Protein AF-A0A2E5UE48-F1 (afdb_monomer)

pLDDT: mean 81.74, std 15.88, range [37.12, 94.19]

Foldseek 3Di:
DPPQQCPQLLVVLLVVLVVLVVDPCSLVVLCVQLVHDSVLSVCSNVCVCVDDDSVSSVSSCVSVVDDPVVSSVVSVVVVPD

Radius of gyration: 12.84 Å; Cα contacts (8 Å, |Δi|>4): 60; chains: 1; bounding box: 32×24×38 Å

Solvent-accessible surface area (backbone atoms only — not comparable to full-atom values): 4789 Å² total; per-residue (Å²): 130,96,67,69,84,57,47,61,57,51,51,53,42,41,53,51,45,54,63,36,56,77,41,88,67,36,56,56,52,50,13,62,70,36,73,44,56,51,70,55,52,50,36,49,62,74,55,71,48,83,79,68,58,65,69,60,47,51,36,44,31,48,62,73,67,45,60,63,69,59,57,53,50,58,56,62,66,60,79,79,118

Nearest PDB structures (foldseek):
  3qq6-assembly1_A  TM=7.549E-01  e=1.395E-01  Bacillus subtilis
  2a6c-assembly1_A  TM=6.990E-01  e=1.645E-01  Nitrosomonas europaea
  2o38-assembly1_A  TM=6.857E-01  e=2.695E-01  Rhodopseudomonas palustris CGA009
  2ofy-assembly1_B  TM=6.477E-01  e=1.062E+00  Rhodococcus jostii RHA1
  8dtq-assembly1_B  TM=6.008E-01  e=2.166E+00  Staphylococcus aureus

Secondary structure (DSSP, 8-state):
---STTHHHHHHHHHHHHHHHTSTTHHHHHHHHTT--HHHHHHHHTT--SS--HHHHHHHHHHTT--HHHHHHHHHTTS--

Mean predicted aligned error: 6.72 Å

Sequence (81 aa):
MDKSNNSVLIDTAKRFLAEQAKKKGQLKLVAKGAKLTQAWVYKFHEGVIQNPSCKNVEQLLRYAGYDVKVMKRENNNRDDN

Structure (mmCIF, N/CA/C/O backbone):
data_AF-A0A2E5UE48-F1
#
_entry.id   AF-A0A2E5UE48-F1
#
loop_
_atom_site.group_PDB
_atom_site.id
_atom_site.type_symbol
_atom_site.label_atom_id
_atom_site.label_alt_id
_atom_site.label_comp_id
_atom_site.label_asym_id
_atom_site.label_entity_id
_atom_site.label_seq_id
_atom_site.pdbx_PDB_ins_code
_atom_site.Cartn_x
_atom_site.Cartn_y
_atom_site.Cartn_z
_atom_site.occupancy
_atom_site.B_iso_or_equiv
_atom_site.auth_seq_id
_atom_site.auth_comp_id
_atom_site.auth_asym_id
_atom_site.auth_atom_id
_atom_site.pdbx_PDB_model_num
ATOM 1 N N . MET A 1 1 ? 19.477 7.179 -16.118 1.00 37.12 1 MET A N 1
ATOM 2 C CA . MET A 1 1 ? 18.711 7.056 -14.856 1.00 37.12 1 MET A CA 1
ATOM 3 C C . MET A 1 1 ? 17.515 6.170 -15.145 1.00 37.12 1 MET A C 1
ATOM 5 O O . MET A 1 1 ? 16.595 6.624 -15.810 1.00 37.12 1 MET A O 1
ATOM 9 N N . ASP A 1 2 ? 17.589 4.915 -14.712 1.00 38.28 2 ASP A N 1
ATOM 10 C CA . ASP A 1 2 ? 16.600 3.855 -14.943 1.00 38.28 2 ASP A CA 1
ATOM 11 C C . ASP A 1 2 ? 15.276 4.202 -14.229 1.00 38.28 2 ASP A C 1
ATOM 13 O O . ASP A 1 2 ? 15.095 3.936 -13.041 1.00 38.28 2 ASP A O 1
ATOM 17 N N . LYS A 1 3 ? 14.395 4.948 -14.908 1.00 44.94 3 LYS A N 1
ATOM 18 C CA . LYS A 1 3 ? 13.116 5.433 -14.352 1.00 44.94 3 LYS A CA 1
ATOM 19 C C . LYS A 1 3 ? 11.916 4.559 -14.744 1.00 44.94 3 LYS A C 1
ATOM 21 O O . LYS A 1 3 ? 10.86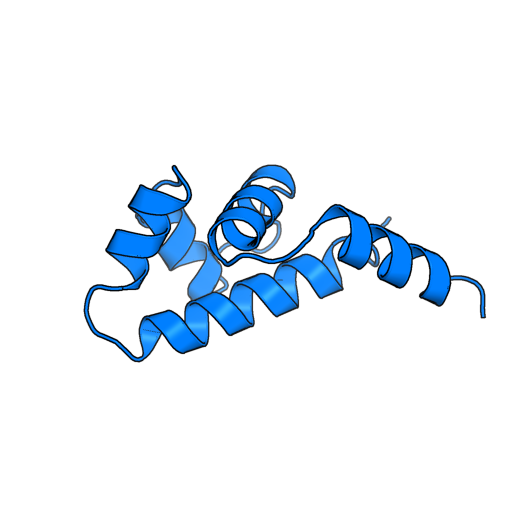3 4.696 -14.127 1.00 44.94 3 LYS A O 1
ATOM 26 N N . SER A 1 4 ? 12.060 3.651 -15.710 1.00 50.78 4 SER A N 1
ATOM 27 C CA . SER A 1 4 ? 10.914 2.979 -16.346 1.00 50.78 4 SER A CA 1
ATOM 28 C C . SER A 1 4 ? 10.453 1.715 -15.610 1.00 50.78 4 SER A C 1
ATOM 30 O O . SER A 1 4 ? 9.253 1.468 -15.474 1.00 50.78 4 SER A O 1
ATOM 32 N N . ASN A 1 5 ? 11.376 0.953 -15.014 1.00 50.94 5 ASN A N 1
ATOM 33 C CA . ASN A 1 5 ? 11.047 -0.374 -14.482 1.00 50.94 5 ASN A CA 1
ATOM 34 C C . ASN A 1 5 ? 10.200 -0.376 -13.201 1.00 50.94 5 ASN A C 1
ATOM 36 O O . ASN A 1 5 ? 9.489 -1.343 -12.923 1.00 50.94 5 ASN A O 1
ATOM 40 N N . ASN A 1 6 ? 10.238 0.711 -12.431 1.00 59.41 6 ASN A N 1
ATOM 41 C CA . ASN A 1 6 ? 9.504 0.816 -11.171 1.00 59.41 6 ASN A CA 1
ATOM 42 C C . ASN A 1 6 ? 8.099 1.422 -11.346 1.00 59.41 6 ASN A C 1
ATOM 44 O O . ASN A 1 6 ? 7.285 1.325 -10.430 1.00 59.41 6 ASN A O 1
ATOM 48 N N . SER A 1 7 ? 7.797 2.032 -12.500 1.00 70.69 7 SER A N 1
ATOM 49 C CA . SER A 1 7 ? 6.595 2.860 -12.666 1.00 70.69 7 SER A CA 1
ATOM 50 C C . SER A 1 7 ? 5.303 2.039 -12.604 1.00 70.69 7 SER A C 1
ATOM 52 O O . SER A 1 7 ? 4.407 2.367 -11.832 1.00 70.69 7 SER A O 1
ATOM 54 N N . VAL A 1 8 ? 5.237 0.903 -13.310 1.00 82.00 8 VAL A N 1
ATOM 55 C CA . VAL A 1 8 ? 4.040 0.036 -13.334 1.00 82.00 8 VAL A CA 1
ATOM 56 C C . VAL A 1 8 ? 3.770 -0.616 -11.978 1.00 82.00 8 VAL A C 1
ATOM 58 O O . VAL A 1 8 ? 2.624 -0.670 -11.531 1.00 82.00 8 VAL A O 1
ATOM 61 N N . LEU A 1 9 ? 4.817 -1.079 -11.289 1.00 85.38 9 LEU A N 1
ATOM 62 C CA . LEU A 1 9 ? 4.683 -1.664 -9.952 1.00 85.38 9 LEU A CA 1
ATOM 63 C C . LEU A 1 9 ? 4.190 -0.615 -8.948 1.00 85.38 9 LEU A C 1
ATOM 65 O O . LEU A 1 9 ? 3.283 -0.885 -8.162 1.00 85.38 9 LEU A O 1
ATOM 69 N N . ILE A 1 10 ? 4.765 0.590 -8.990 1.00 87.44 10 ILE A N 1
ATOM 70 C CA . ILE A 1 10 ? 4.358 1.700 -8.124 1.00 87.44 10 ILE A CA 1
ATOM 71 C C . ILE A 1 10 ? 2.911 2.104 -8.411 1.00 87.44 10 ILE A C 1
ATOM 73 O O . ILE A 1 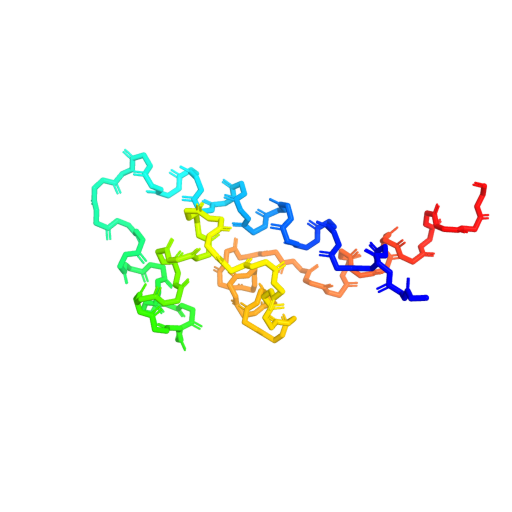10 ? 2.143 2.267 -7.463 1.00 87.44 10 ILE A O 1
ATOM 77 N N . ASP A 1 11 ? 2.526 2.240 -9.679 1.00 86.81 11 ASP A N 1
ATOM 78 C CA . ASP A 1 11 ? 1.173 2.640 -10.071 1.00 86.81 11 ASP A CA 1
ATOM 79 C C . ASP A 1 11 ? 0.129 1.602 -9.636 1.00 86.81 11 ASP A C 1
ATOM 81 O O . ASP A 1 11 ? -0.836 1.926 -8.939 1.00 86.81 11 ASP A O 1
ATOM 85 N N . THR A 1 12 ? 0.399 0.321 -9.906 1.00 89.75 12 THR A N 1
ATOM 86 C CA . THR A 1 12 ? -0.457 -0.800 -9.487 1.00 89.75 12 THR A CA 1
ATOM 87 C C . THR A 1 12 ? -0.615 -0.836 -7.967 1.00 89.75 12 THR A C 1
ATOM 89 O O . THR A 1 12 ? -1.723 -0.977 -7.445 1.00 89.75 12 THR A O 1
ATOM 92 N N . ALA A 1 13 ? 0.485 -0.651 -7.233 1.00 91.19 13 ALA A N 1
ATOM 93 C CA . ALA A 1 13 ? 0.472 -0.633 -5.777 1.00 91.19 13 ALA A CA 1
ATOM 94 C C . ALA A 1 13 ? -0.316 0.564 -5.219 1.00 91.19 13 ALA A C 1
ATOM 96 O O . ALA A 1 13 ? -1.084 0.404 -4.268 1.00 91.19 13 ALA A O 1
ATOM 97 N N . LYS A 1 14 ? -0.174 1.752 -5.820 1.00 90.75 14 LYS A N 1
ATOM 98 C CA . LYS A 1 14 ? -0.953 2.944 -5.454 1.00 90.75 14 LYS A CA 1
ATOM 99 C C . LYS A 1 14 ? -2.441 2.740 -5.705 1.00 90.75 14 LYS A C 1
ATOM 101 O O . LYS A 1 14 ? -3.246 3.054 -4.831 1.00 90.75 14 LYS A O 1
ATOM 106 N N . ARG A 1 15 ? -2.805 2.173 -6.856 1.00 91.19 15 ARG A N 1
ATOM 107 C CA . ARG A 1 15 ? -4.198 1.891 -7.216 1.00 91.19 15 ARG A CA 1
ATOM 108 C C . ARG A 1 15 ? -4.828 0.879 -6.265 1.00 91.19 15 ARG A C 1
ATOM 110 O O . ARG A 1 15 ? -5.929 1.110 -5.774 1.00 91.19 15 ARG A O 1
ATOM 117 N N . PHE A 1 16 ? -4.098 -0.180 -5.916 1.00 92.31 16 PHE A N 1
ATOM 118 C CA . PHE A 1 16 ? -4.522 -1.120 -4.881 1.00 92.31 16 PHE A CA 1
ATOM 119 C C . PHE A 1 16 ? -4.777 -0.413 -3.543 1.00 92.31 16 PHE A C 1
ATOM 121 O O . PHE A 1 16 ? -5.844 -0.583 -2.956 1.00 92.31 16 PHE A O 1
ATOM 128 N N . LEU A 1 17 ? -3.841 0.418 -3.072 1.00 92.38 17 LEU A N 1
ATOM 129 C CA . LEU A 1 17 ? -4.025 1.159 -1.821 1.00 92.38 17 LEU A CA 1
ATOM 130 C C . LEU A 1 17 ? -5.193 2.140 -1.879 1.00 92.38 17 LEU A C 1
ATOM 132 O O . LEU A 1 17 ? -5.901 2.260 -0.886 1.00 92.38 17 LEU A O 1
ATOM 136 N N . ALA A 1 18 ? -5.435 2.795 -3.015 1.00 91.81 18 ALA A N 1
ATOM 137 C CA . ALA A 1 18 ? -6.586 3.674 -3.195 1.00 91.81 18 ALA A CA 1
ATOM 138 C C . ALA A 1 18 ? -7.915 2.914 -3.051 1.00 91.81 18 ALA A C 1
ATOM 140 O O . ALA A 1 18 ? -8.817 3.390 -2.364 1.00 91.81 18 ALA A O 1
ATOM 141 N N . GLU A 1 19 ? -8.023 1.702 -3.605 1.00 92.50 19 GLU A N 1
ATOM 142 C CA . GLU A 1 19 ? -9.205 0.852 -3.414 1.00 92.50 19 GLU A CA 1
ATOM 143 C C . GLU A 1 19 ? -9.381 0.420 -1.952 1.00 92.50 19 GLU A C 1
ATOM 145 O O . GLU A 1 19 ? -10.500 0.411 -1.435 1.00 92.50 19 GLU A O 1
ATOM 150 N N . GLN A 1 20 ? -8.285 0.107 -1.255 1.00 91.38 20 GLN A N 1
ATOM 151 C CA . GLN A 1 20 ? -8.338 -0.232 0.169 1.00 91.38 20 GLN A CA 1
ATOM 152 C C . GLN A 1 20 ? -8.683 0.988 1.033 1.00 91.38 20 GLN A C 1
ATOM 154 O O . GLN A 1 20 ? -9.452 0.865 1.983 1.00 91.38 20 GLN A O 1
ATOM 159 N N . ALA A 1 21 ? -8.190 2.177 0.687 1.00 89.81 21 ALA A N 1
ATOM 160 C CA . ALA A 1 21 ? -8.446 3.418 1.415 1.00 89.81 21 ALA A CA 1
ATOM 161 C C . ALA A 1 21 ? -9.933 3.810 1.437 1.00 89.81 21 ALA A C 1
ATOM 163 O O . ALA A 1 21 ? -10.378 4.425 2.407 1.00 89.81 21 ALA A O 1
ATOM 164 N N . LYS A 1 22 ? -10.730 3.386 0.441 1.00 90.25 22 LYS A N 1
ATOM 165 C CA . LYS A 1 22 ? -12.197 3.564 0.434 1.00 90.25 22 LYS A CA 1
ATOM 166 C C . LYS A 1 22 ? -12.884 2.898 1.633 1.00 90.25 22 LYS A C 1
ATOM 168 O O . LYS A 1 22 ? -13.981 3.296 2.016 1.00 90.25 22 LYS A O 1
ATOM 173 N N . LYS A 1 23 ? -12.263 1.875 2.230 1.00 89.81 23 LYS A N 1
ATOM 174 C CA . LYS A 1 23 ? -12.788 1.137 3.383 1.00 89.81 23 LYS A CA 1
ATOM 175 C C . LYS A 1 23 ? -12.018 1.527 4.645 1.00 89.81 23 LYS A C 1
ATOM 177 O O . LYS A 1 23 ? -10.819 1.269 4.778 1.00 89.81 23 LYS A O 1
ATOM 182 N N . LYS A 1 24 ? -12.721 2.107 5.622 1.00 85.12 24 LYS A N 1
ATOM 183 C CA . LYS A 1 24 ? -12.123 2.555 6.890 1.00 85.12 24 LYS A CA 1
ATOM 184 C C . LYS A 1 24 ? -11.36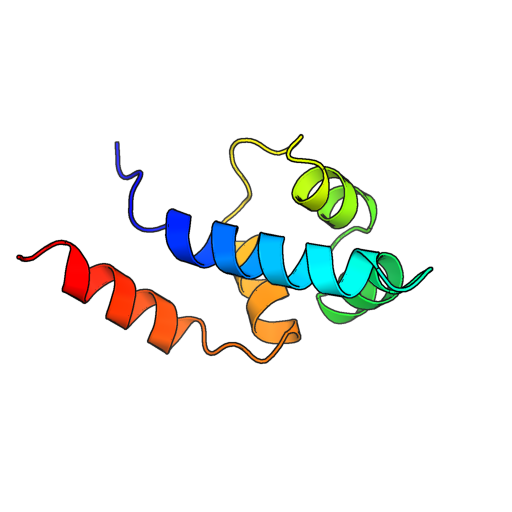2 1.409 7.574 1.00 85.12 24 LYS A C 1
ATOM 186 O O . LYS A 1 24 ? -11.918 0.348 7.835 1.00 85.12 24 LYS A O 1
ATOM 191 N N . GLY A 1 25 ? -10.083 1.640 7.875 1.00 87.81 25 GLY A N 1
ATOM 192 C CA . GLY A 1 25 ? -9.222 0.690 8.589 1.00 87.81 25 GLY A CA 1
ATOM 193 C C . GLY A 1 25 ? -8.507 -0.351 7.720 1.00 87.81 25 GLY A C 1
ATOM 194 O O . GLY A 1 25 ? -7.620 -1.032 8.235 1.00 87.81 25 GLY A O 1
ATOM 195 N N . GLN A 1 26 ? -8.796 -0.447 6.416 1.00 91.50 26 GLN A N 1
ATOM 196 C CA . GLN A 1 26 ? -8.136 -1.440 5.559 1.00 91.50 26 GLN A CA 1
ATOM 197 C C . GLN A 1 26 ? -6.648 -1.161 5.344 1.00 91.50 26 GLN A C 1
ATOM 199 O O . GLN A 1 26 ? -5.857 -2.093 5.396 1.00 91.50 26 GLN A O 1
ATOM 204 N N . LEU A 1 27 ? -6.216 0.100 5.219 1.00 91.69 27 LEU A N 1
ATOM 205 C CA . LEU A 1 27 ? -4.784 0.423 5.090 1.00 91.69 27 LEU A CA 1
ATOM 206 C C . LEU A 1 27 ? -3.943 -0.122 6.259 1.00 91.69 27 LEU A C 1
ATOM 208 O O . LEU A 1 27 ? -2.812 -0.564 6.066 1.00 91.69 27 LEU A O 1
ATOM 212 N N . LYS A 1 28 ? -4.515 -0.157 7.470 1.00 92.44 28 LYS A N 1
ATOM 213 C CA . LYS A 1 28 ? -3.879 -0.758 8.650 1.00 92.44 28 LYS A CA 1
ATOM 214 C C . LYS A 1 28 ? -3.767 -2.281 8.524 1.00 92.44 28 LYS A C 1
ATOM 216 O O . LYS A 1 28 ? -2.735 -2.847 8.884 1.00 92.44 28 LYS A O 1
ATOM 221 N N . LEU A 1 29 ? -4.810 -2.939 8.018 1.00 93.38 29 LEU A N 1
ATOM 222 C CA . LEU A 1 29 ? -4.817 -4.386 7.781 1.00 93.38 29 LEU A CA 1
ATOM 223 C C . LEU A 1 29 ? -3.831 -4.775 6.679 1.00 93.38 29 LEU A C 1
ATOM 225 O O . LEU A 1 29 ? -3.052 -5.705 6.866 1.00 93.38 29 LEU A O 1
ATOM 229 N N . VAL A 1 30 ? -3.795 -4.002 5.594 1.00 9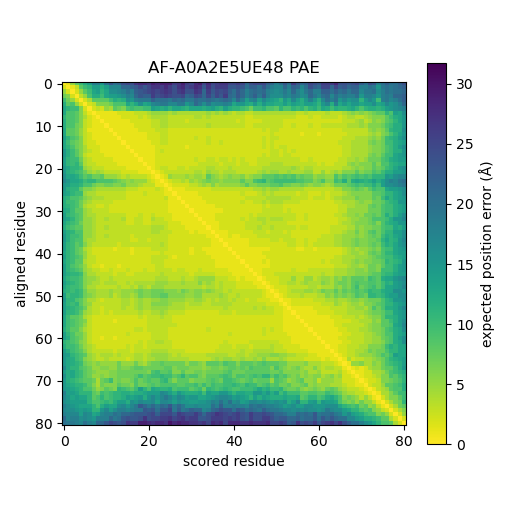3.25 30 VAL A N 1
ATOM 230 C CA . VAL A 1 30 ? -2.835 -4.145 4.498 1.00 93.25 30 VAL A CA 1
ATOM 231 C C . VAL A 1 30 ? -1.407 -4.002 5.011 1.00 93.25 30 VAL A C 1
ATOM 233 O O . VAL A 1 30 ? -0.578 -4.860 4.729 1.00 93.25 30 VAL A O 1
ATOM 236 N N . ALA A 1 31 ? -1.113 -2.972 5.812 1.00 93.81 31 ALA A N 1
ATOM 237 C CA . ALA A 1 31 ? 0.215 -2.792 6.396 1.00 93.81 31 ALA A CA 1
ATOM 238 C C . ALA A 1 31 ? 0.635 -4.011 7.233 1.00 93.81 31 ALA A C 1
ATOM 240 O O . ALA A 1 31 ? 1.725 -4.552 7.045 1.00 93.81 31 ALA A O 1
ATOM 241 N N . LYS A 1 32 ? -0.264 -4.503 8.098 1.00 94.19 32 LYS A N 1
ATOM 242 C CA . LYS A 1 32 ? -0.018 -5.694 8.920 1.00 94.19 32 LYS A CA 1
ATOM 243 C C . LYS A 1 32 ? 0.202 -6.949 8.065 1.00 94.19 32 LYS A C 1
ATOM 245 O O . LYS A 1 32 ? 1.139 -7.698 8.327 1.00 94.19 32 LYS A O 1
ATOM 250 N N . GLY A 1 33 ? -0.632 -7.167 7.050 1.00 92.12 33 GLY A N 1
ATOM 251 C CA . GLY A 1 33 ? -0.566 -8.331 6.165 1.00 92.12 33 GLY A CA 1
ATOM 252 C C . GLY A 1 33 ? 0.664 -8.335 5.257 1.00 92.12 33 GLY A C 1
ATOM 253 O O . GLY A 1 33 ? 1.325 -9.362 5.115 1.00 92.12 33 GLY A O 1
ATOM 254 N N . ALA A 1 34 ? 1.036 -7.171 4.726 1.00 92.44 34 ALA A N 1
ATOM 255 C CA . ALA A 1 34 ? 2.235 -6.983 3.914 1.00 92.44 34 ALA A CA 1
ATOM 256 C C . ALA A 1 34 ? 3.532 -6.916 4.744 1.00 92.44 34 ALA A C 1
ATOM 258 O O . ALA A 1 34 ? 4.616 -6.828 4.169 1.00 92.44 34 ALA A O 1
ATOM 259 N N . LYS A 1 35 ? 3.443 -6.966 6.084 1.00 93.69 35 LYS A N 1
ATOM 260 C CA . LYS A 1 35 ? 4.568 -6.778 7.020 1.00 93.69 35 LYS A CA 1
ATOM 261 C C . LYS A 1 35 ? 5.309 -5.451 6.796 1.00 93.69 35 LYS A C 1
ATOM 263 O O . LYS A 1 35 ? 6.531 -5.379 6.906 1.00 93.69 35 LYS A O 1
ATOM 268 N N . LEU A 1 36 ? 4.554 -4.399 6.493 1.00 94.19 36 LEU A N 1
ATOM 269 C CA . LEU A 1 36 ? 5.040 -3.036 6.305 1.00 94.19 36 LEU A CA 1
ATOM 270 C C . LEU A 1 36 ? 4.616 -2.162 7.484 1.00 94.19 36 LEU A C 1
ATOM 272 O O . LEU A 1 36 ? 3.619 -2.426 8.159 1.00 94.19 36 LEU A O 1
ATOM 276 N N . THR A 1 37 ? 5.356 -1.083 7.736 1.00 94.00 37 THR A N 1
ATOM 277 C CA . THR A 1 37 ? 4.938 -0.131 8.766 1.00 94.00 37 THR A CA 1
ATOM 278 C C . THR A 1 37 ? 3.696 0.619 8.296 1.00 94.00 37 THR A C 1
ATOM 280 O O . THR A 1 37 ? 3.592 1.021 7.135 1.00 94.00 37 THR A O 1
ATOM 283 N N . GLN A 1 38 ? 2.752 0.845 9.214 1.00 92.62 38 GLN A N 1
ATOM 284 C CA . GLN A 1 38 ? 1.545 1.614 8.909 1.00 92.62 38 GLN A CA 1
ATOM 285 C C . GLN A 1 38 ? 1.923 2.998 8.358 1.00 92.62 38 GLN A C 1
ATOM 287 O O . GLN A 1 38 ? 1.430 3.398 7.311 1.00 92.62 38 GLN A O 1
ATOM 292 N N . ALA A 1 39 ? 2.880 3.679 8.993 1.00 92.62 39 ALA A N 1
ATOM 293 C CA . ALA A 1 39 ? 3.367 4.978 8.536 1.00 92.62 39 ALA A CA 1
ATOM 294 C C . ALA A 1 39 ? 3.878 4.958 7.084 1.00 92.62 39 ALA A C 1
ATOM 296 O O . ALA A 1 39 ? 3.631 5.908 6.346 1.00 92.62 39 ALA A O 1
ATOM 297 N N . TRP A 1 40 ? 4.561 3.891 6.655 1.00 93.81 40 TRP A N 1
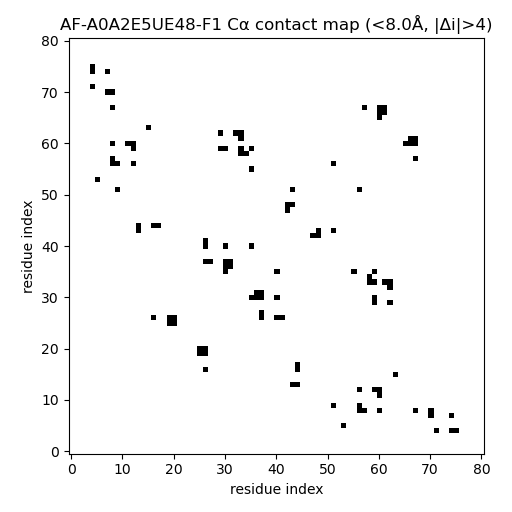ATOM 298 C CA . TRP A 1 40 ? 5.036 3.777 5.276 1.00 93.81 40 TRP A CA 1
ATOM 299 C C . TRP A 1 40 ? 3.878 3.630 4.287 1.00 93.81 40 TRP A C 1
ATOM 301 O O . TRP A 1 40 ? 3.857 4.336 3.286 1.00 93.81 40 TRP A O 1
ATOM 311 N N . VAL A 1 41 ? 2.893 2.773 4.583 1.00 93.62 41 VAL A N 1
ATOM 312 C CA . VAL A 1 41 ? 1.731 2.549 3.701 1.00 93.62 41 VAL A CA 1
ATOM 313 C C . VAL A 1 41 ? 0.915 3.827 3.513 1.00 93.62 41 VAL A C 1
ATOM 315 O O . VAL A 1 41 ? 0.543 4.145 2.386 1.00 93.62 41 VAL A O 1
ATOM 318 N N . TYR A 1 42 ? 0.688 4.583 4.590 1.00 92.06 42 TYR A N 1
ATOM 319 C CA . TYR A 1 42 ? -0.017 5.867 4.524 1.00 92.06 42 TYR A CA 1
ATOM 320 C C . TYR A 1 42 ? 0.773 6.896 3.705 1.00 92.06 42 TYR A C 1
ATOM 322 O O . TYR A 1 42 ? 0.267 7.378 2.697 1.00 92.06 42 TYR A O 1
ATOM 330 N N . LYS A 1 43 ? 2.052 7.129 4.034 1.00 92.56 43 LYS A N 1
ATOM 331 C CA . LYS A 1 43 ? 2.909 8.067 3.284 1.00 92.56 43 LYS A CA 1
ATOM 332 C C . LYS A 1 43 ? 3.067 7.687 1.808 1.00 92.56 43 LYS A C 1
ATOM 334 O O . LYS A 1 43 ? 3.228 8.561 0.960 1.00 92.56 43 LYS A O 1
ATOM 339 N N . PHE A 1 44 ? 3.059 6.392 1.494 1.00 91.94 44 PHE A N 1
ATOM 340 C CA . PHE A 1 44 ? 3.131 5.907 0.119 1.00 91.94 44 PHE A CA 1
ATOM 341 C C . PHE A 1 44 ? 1.821 6.160 -0.639 1.00 91.94 44 PHE A C 1
ATOM 343 O O . PHE A 1 44 ? 1.863 6.638 -1.772 1.00 91.94 44 PHE A O 1
ATOM 350 N N . HIS A 1 45 ? 0.672 5.904 -0.004 1.00 90.44 45 HIS A N 1
ATOM 351 C CA . HIS A 1 45 ? -0.647 6.217 -0.558 1.00 90.44 45 HIS A CA 1
ATOM 352 C C . HIS A 1 45 ? -0.837 7.724 -0.796 1.00 90.44 45 HIS A C 1
ATOM 354 O O . HIS A 1 45 ? -1.306 8.113 -1.861 1.00 90.44 45 HIS A O 1
ATOM 360 N N . GLU A 1 46 ? -0.405 8.564 0.147 1.00 89.69 46 GLU A N 1
ATOM 361 C CA . GLU A 1 46 ? -0.488 10.032 0.067 1.00 89.69 46 GLU A CA 1
ATOM 362 C C . GLU A 1 46 ? 0.522 10.655 -0.915 1.00 89.69 46 GLU A C 1
ATOM 364 O O . GLU A 1 46 ? 0.511 11.861 -1.138 1.00 89.69 46 GLU A O 1
ATOM 369 N N . GLY A 1 47 ? 1.423 9.860 -1.505 1.00 87.12 47 GLY A N 1
ATOM 370 C CA . GLY A 1 47 ? 2.425 10.352 -2.455 1.00 87.12 47 GLY A CA 1
ATOM 371 C C . GLY A 1 47 ? 3.601 11.108 -1.824 1.00 87.12 47 GLY A C 1
ATOM 372 O O . GLY A 1 47 ? 4.429 11.648 -2.551 1.00 87.12 47 GLY A O 1
ATOM 373 N N . 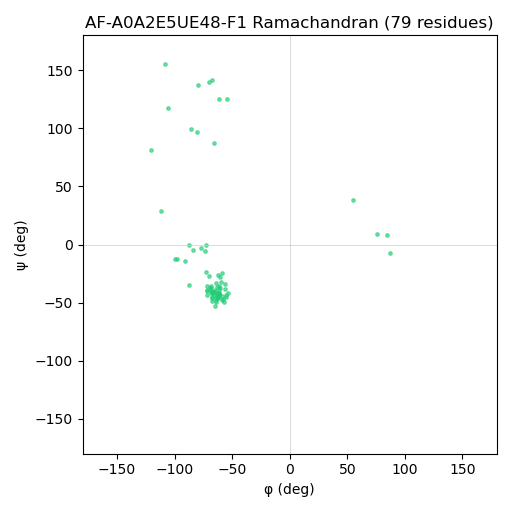VAL A 1 48 ? 3.727 11.098 -0.493 1.00 90.56 48 VAL A N 1
ATOM 374 C CA . VAL A 1 48 ? 4.843 11.720 0.248 1.00 90.56 48 VAL A CA 1
ATOM 375 C C . VAL A 1 48 ? 6.175 11.036 -0.076 1.00 90.56 48 VAL A C 1
ATOM 377 O O . VAL A 1 48 ? 7.231 11.665 -0.093 1.00 90.56 48 VAL A O 1
ATOM 380 N N . ILE A 1 49 ? 6.144 9.728 -0.340 1.00 86.88 49 ILE A N 1
ATOM 381 C CA . ILE A 1 49 ? 7.333 8.958 -0.712 1.00 86.88 49 ILE A CA 1
ATOM 382 C C . ILE A 1 49 ? 7.547 9.069 -2.227 1.00 86.88 49 ILE A C 1
ATOM 384 O O . ILE A 1 49 ? 6.926 8.342 -3.001 1.00 86.88 49 ILE A O 1
ATOM 388 N N . GLN A 1 50 ? 8.461 9.952 -2.637 1.00 78.94 50 GLN A N 1
ATOM 389 C CA . GLN A 1 50 ? 8.838 10.135 -4.047 1.00 78.94 50 GLN A CA 1
ATOM 390 C C . GLN A 1 50 ? 9.567 8.910 -4.619 1.00 78.94 50 GLN A C 1
ATOM 392 O O . GLN A 1 50 ? 9.271 8.471 -5.728 1.00 78.94 50 GLN A O 1
ATOM 397 N N . ASN A 1 51 ? 10.461 8.308 -3.827 1.00 83.44 51 ASN A N 1
ATOM 398 C CA . ASN A 1 51 ? 11.245 7.135 -4.214 1.00 83.44 51 ASN A CA 1
ATOM 399 C C . ASN A 1 51 ? 10.961 5.966 -3.258 1.00 83.44 51 ASN A C 1
ATOM 401 O O . ASN A 1 51 ? 11.716 5.736 -2.309 1.00 83.44 51 ASN A O 1
ATOM 405 N N . PRO A 1 52 ? 9.856 5.229 -3.458 1.00 86.06 52 PRO A N 1
ATOM 406 C CA . PRO A 1 52 ? 9.532 4.079 -2.630 1.00 86.06 52 PRO A CA 1
ATOM 407 C C . PRO A 1 52 ? 10.541 2.954 -2.864 1.00 86.06 52 PRO A C 1
ATOM 409 O O . PRO A 1 52 ? 10.966 2.690 -3.989 1.00 86.06 52 PRO A O 1
ATOM 412 N N . SER A 1 53 ? 10.909 2.255 -1.789 1.00 87.56 53 SER A N 1
ATOM 413 C CA . SER A 1 53 ? 11.760 1.071 -1.900 1.00 87.56 53 SER A CA 1
ATOM 414 C C . SER A 1 53 ? 11.052 0.007 -2.737 1.00 87.56 53 SER A C 1
ATOM 416 O O . SER A 1 53 ? 9.937 -0.396 -2.396 1.00 87.56 53 SER A O 1
ATOM 418 N N . CYS A 1 54 ? 11.712 -0.477 -3.795 1.00 83.88 54 CYS A N 1
ATOM 419 C CA . CYS A 1 54 ? 11.172 -1.523 -4.668 1.00 83.88 54 CYS A CA 1
ATOM 420 C C . CYS A 1 54 ? 10.744 -2.748 -3.842 1.00 83.88 54 CYS A C 1
ATOM 422 O O . CYS A 1 54 ? 9.628 -3.228 -3.984 1.00 83.88 54 CYS A O 1
ATOM 424 N N . LYS A 1 55 ? 11.548 -3.146 -2.846 1.00 88.38 55 LYS A N 1
ATOM 425 C CA . LYS A 1 55 ? 11.230 -4.249 -1.926 1.00 88.38 55 LYS A CA 1
ATOM 426 C C . LYS A 1 55 ? 9.880 -4.076 -1.217 1.00 88.38 55 LYS A C 1
ATOM 428 O O . LYS A 1 55 ? 9.121 -5.038 -1.125 1.00 88.38 55 LYS A O 1
ATOM 433 N N . ASN A 1 56 ? 9.569 -2.870 -0.740 1.00 91.06 56 ASN A N 1
ATOM 434 C CA . ASN A 1 56 ? 8.311 -2.603 -0.037 1.00 91.06 56 ASN A CA 1
ATOM 435 C C . ASN A 1 56 ? 7.118 -2.615 -1.003 1.00 91.06 56 ASN A C 1
ATOM 437 O O . ASN A 1 56 ? 6.064 -3.153 -0.672 1.00 91.06 56 ASN A O 1
ATOM 441 N N . VAL A 1 57 ? 7.298 -2.070 -2.210 1.00 90.44 57 VAL A N 1
ATOM 442 C CA . VAL A 1 57 ? 6.287 -2.114 -3.278 1.00 90.44 57 VAL A CA 1
ATOM 443 C C . VAL A 1 57 ? 6.009 -3.564 -3.687 1.00 90.44 57 VAL A C 1
ATOM 445 O O . VAL A 1 57 ? 4.855 -3.976 -3.761 1.00 90.44 57 VAL A O 1
ATOM 448 N N . GLU A 1 58 ? 7.05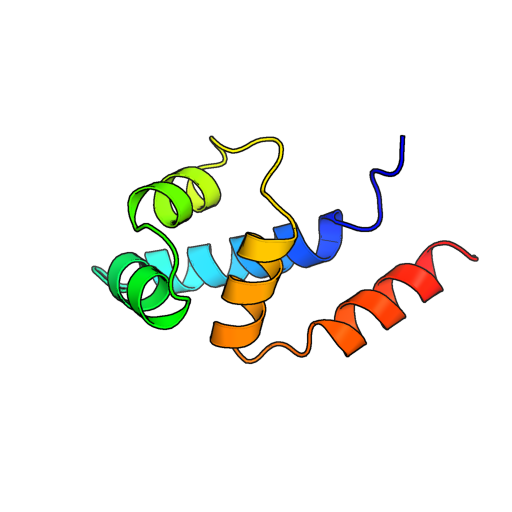1 -4.375 -3.865 1.00 90.38 58 GLU A N 1
ATOM 449 C CA . GLU A 1 58 ? 6.916 -5.797 -4.184 1.00 90.38 58 GLU A CA 1
ATOM 450 C C . GLU A 1 58 ? 6.223 -6.580 -3.063 1.00 90.38 58 GLU A C 1
ATOM 452 O O . GLU A 1 58 ? 5.379 -7.426 -3.346 1.00 90.38 58 GLU A O 1
ATOM 457 N N . GLN A 1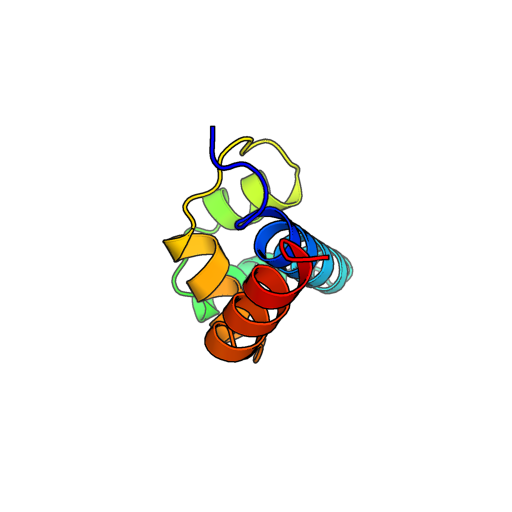 59 ? 6.543 -6.312 -1.792 1.00 91.81 59 GLN A N 1
ATOM 458 C CA . GLN A 1 59 ? 5.865 -6.947 -0.654 1.00 91.81 59 GLN A CA 1
ATOM 459 C C . GLN A 1 59 ? 4.372 -6.614 -0.616 1.00 91.81 59 GLN A C 1
ATOM 461 O O . GLN A 1 59 ? 3.549 -7.506 -0.410 1.00 91.81 59 GLN A O 1
ATOM 466 N N . LEU A 1 60 ? 4.028 -5.350 -0.855 1.00 92.94 60 LEU A N 1
ATOM 467 C CA . LEU A 1 60 ? 2.647 -4.891 -0.916 1.00 92.94 60 LEU A CA 1
ATOM 468 C C . LEU A 1 60 ? 1.869 -5.571 -2.053 1.00 92.94 60 LEU A C 1
ATOM 470 O O . LEU A 1 60 ? 0.765 -6.064 -1.834 1.00 92.94 60 LEU A O 1
ATOM 474 N N . LEU A 1 61 ? 2.460 -5.645 -3.246 1.00 91.75 61 LEU A N 1
ATOM 475 C CA . LEU A 1 61 ? 1.848 -6.289 -4.411 1.00 91.75 61 LEU A CA 1
ATOM 476 C C . LEU A 1 61 ? 1.675 -7.798 -4.223 1.00 91.75 61 LEU A C 1
ATOM 478 O O . LEU A 1 61 ? 0.620 -8.332 -4.556 1.00 91.75 61 LEU A O 1
ATOM 482 N N . ARG A 1 62 ? 2.663 -8.479 -3.626 1.00 90.88 62 ARG A N 1
ATOM 483 C CA . ARG A 1 62 ? 2.552 -9.905 -3.277 1.00 90.88 62 ARG A CA 1
ATOM 484 C C . ARG A 1 62 ? 1.417 -10.158 -2.291 1.00 90.88 62 ARG A C 1
ATOM 486 O O . ARG A 1 62 ? 0.674 -11.116 -2.465 1.00 90.88 62 ARG A O 1
ATOM 493 N N . TYR A 1 63 ? 1.263 -9.302 -1.278 1.00 92.25 63 TYR A N 1
ATOM 494 C CA . TYR A 1 63 ? 0.131 -9.387 -0.350 1.00 92.25 63 TYR A CA 1
ATOM 495 C C . TYR A 1 63 ? -1.212 -9.198 -1.068 1.00 92.25 63 TYR A C 1
ATOM 497 O O . TYR A 1 63 ? -2.171 -9.906 -0.779 1.00 92.25 63 TYR A O 1
ATOM 505 N N . ALA A 1 64 ? -1.268 -8.283 -2.034 1.00 88.62 64 ALA A N 1
ATOM 506 C CA . ALA A 1 64 ? -2.449 -8.043 -2.855 1.00 88.62 64 ALA A CA 1
ATOM 507 C C . ALA A 1 64 ? -2.733 -9.152 -3.895 1.00 88.62 64 ALA A C 1
ATOM 509 O O . ALA A 1 64 ? -3.717 -9.054 -4.623 1.00 88.62 64 ALA A O 1
ATOM 510 N N . GLY A 1 65 ? -1.905 -10.202 -3.956 1.00 88.25 65 GLY A N 1
ATOM 511 C CA . GLY A 1 65 ? -2.085 -11.344 -4.855 1.00 88.25 65 GLY A CA 1
ATOM 512 C C . GLY A 1 65 ? -1.527 -11.141 -6.264 1.00 88.25 65 GLY A C 1
ATOM 513 O O . GLY A 1 65 ? -1.754 -11.983 -7.127 1.00 88.25 65 GLY A O 1
ATOM 514 N N . TYR A 1 66 ? -0.788 -10.058 -6.516 1.00 87.94 66 TYR A N 1
ATOM 515 C CA . TYR A 1 66 ? -0.167 -9.841 -7.819 1.00 87.94 66 TYR A CA 1
ATOM 516 C C . TYR A 1 66 ? 1.121 -10.655 -7.970 1.00 87.94 66 TYR A C 1
ATOM 518 O O . TYR A 1 66 ? 1.988 -10.654 -7.086 1.00 87.94 66 TYR A O 1
ATOM 526 N N . ASP A 1 67 ? 1.300 -11.271 -9.140 1.00 83.44 67 ASP A N 1
ATOM 527 C CA . ASP A 1 67 ? 2.553 -11.932 -9.487 1.00 83.44 67 ASP A CA 1
ATOM 528 C C . ASP A 1 67 ? 3.585 -10.906 -9.975 1.00 83.44 67 ASP A C 1
ATOM 530 O O . ASP A 1 67 ? 3.618 -10.467 -11.126 1.00 83.44 67 ASP A O 1
ATOM 534 N N . VAL A 1 68 ? 4.449 -10.493 -9.049 1.00 80.25 68 VAL A N 1
ATOM 535 C CA . VAL A 1 68 ? 5.498 -9.498 -9.305 1.00 80.25 68 VAL A CA 1
ATOM 536 C C . VAL A 1 68 ? 6.485 -9.961 -10.384 1.00 80.25 68 VAL A C 1
ATOM 538 O O . VAL A 1 68 ? 7.058 -9.117 -11.074 1.00 80.25 68 VAL A O 1
ATOM 541 N N . LYS A 1 69 ? 6.694 -11.275 -10.563 1.00 77.00 69 LYS A N 1
ATOM 542 C CA . LYS A 1 69 ? 7.593 -11.784 -11.611 1.00 77.00 69 LYS A CA 1
ATOM 543 C C . LYS A 1 69 ? 6.973 -11.598 -12.993 1.00 77.00 69 LYS A C 1
ATOM 545 O O . LYS A 1 69 ? 7.695 -11.207 -13.908 1.00 77.00 69 LYS A O 1
ATOM 550 N N . VAL A 1 70 ? 5.667 -11.831 -13.131 1.00 74.81 70 VAL A N 1
ATOM 551 C CA . VAL A 1 70 ? 4.926 -11.577 -14.378 1.00 74.81 70 VAL A CA 1
ATOM 552 C C . VAL A 1 70 ? 4.932 -10.085 -14.709 1.00 74.81 70 VAL A C 1
ATOM 554 O O . VAL A 1 70 ? 5.374 -9.715 -15.793 1.00 74.81 70 VAL A O 1
ATOM 557 N N . MET A 1 71 ? 4.597 -9.219 -13.745 1.00 72.88 71 MET A N 1
ATOM 558 C CA . MET A 1 71 ? 4.592 -7.764 -13.968 1.00 72.88 71 MET A CA 1
ATOM 559 C C . MET A 1 71 ? 5.971 -7.216 -14.355 1.00 72.88 7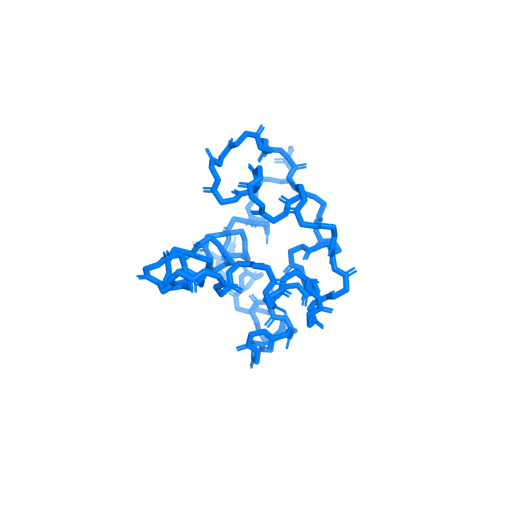1 MET A C 1
ATOM 561 O O . MET A 1 71 ? 6.070 -6.334 -15.202 1.00 72.88 71 MET A O 1
ATOM 565 N N . LYS A 1 72 ? 7.057 -7.744 -13.772 1.00 73.31 72 LYS A N 1
ATOM 566 C CA . LYS A 1 72 ? 8.423 -7.359 -14.162 1.00 73.31 72 LYS A CA 1
ATOM 567 C C . LYS A 1 72 ? 8.789 -7.841 -15.569 1.00 73.31 72 LYS A C 1
ATOM 569 O O . LYS A 1 72 ? 9.506 -7.125 -16.263 1.00 73.31 72 LYS A O 1
ATOM 574 N N . ARG A 1 73 ? 8.319 -9.022 -15.993 1.00 67.00 73 ARG A N 1
ATOM 575 C CA . ARG A 1 73 ? 8.546 -9.536 -17.356 1.00 67.00 73 ARG A CA 1
ATOM 576 C C . ARG A 1 73 ? 7.811 -8.705 -18.398 1.00 67.00 73 ARG A C 1
ATOM 578 O O . ARG A 1 73 ? 8.441 -8.278 -19.354 1.00 67.00 73 ARG A O 1
ATOM 585 N N . GLU A 1 74 ? 6.528 -8.422 -18.186 1.00 62.03 74 GLU A N 1
ATOM 586 C CA . GLU A 1 74 ? 5.750 -7.581 -19.106 1.00 62.03 74 GLU A CA 1
ATOM 587 C C . GLU A 1 74 ? 6.314 -6.162 -19.211 1.00 62.03 74 GLU A C 1
ATOM 589 O O . GLU A 1 74 ? 6.327 -5.586 -20.295 1.00 62.03 74 GLU A O 1
ATOM 594 N N . ASN A 1 75 ? 6.836 -5.611 -18.109 1.00 59.25 75 ASN A N 1
ATOM 595 C CA . ASN A 1 75 ? 7.427 -4.277 -18.127 1.00 59.25 75 ASN A CA 1
ATOM 596 C C . ASN A 1 75 ? 8.774 -4.231 -18.872 1.00 59.25 75 ASN A C 1
ATOM 598 O O . ASN A 1 75 ? 9.033 -3.263 -19.573 1.00 59.25 75 ASN A O 1
ATOM 602 N N . ASN A 1 76 ? 9.599 -5.285 -18.788 1.00 56.22 76 ASN A N 1
ATOM 603 C CA . ASN A 1 76 ? 10.839 -5.372 -19.578 1.00 56.22 76 ASN A CA 1
ATOM 604 C C . ASN A 1 76 ? 10.569 -5.581 -21.075 1.00 56.22 76 ASN A C 1
ATOM 606 O O . ASN A 1 76 ? 11.374 -5.174 -21.899 1.00 56.22 76 ASN A O 1
ATOM 610 N N . ASN A 1 77 ? 9.442 -6.196 -21.437 1.00 55.81 77 ASN A N 1
ATOM 611 C CA . ASN A 1 77 ? 9.118 -6.499 -22.831 1.00 55.81 77 ASN A CA 1
ATOM 612 C C . ASN A 1 77 ? 8.474 -5.322 -23.591 1.00 55.81 77 ASN A C 1
ATOM 614 O O . ASN A 1 77 ? 8.189 -5.456 -24.778 1.00 55.81 77 ASN A O 1
ATOM 618 N N . ARG A 1 78 ? 8.197 -4.205 -22.903 1.00 50.97 78 ARG A N 1
ATOM 619 C CA . ARG A 1 78 ? 7.609 -2.977 -23.468 1.00 50.97 78 ARG A CA 1
ATOM 620 C C . ARG A 1 78 ? 8.628 -1.876 -23.771 1.00 50.97 78 ARG A C 1
ATOM 622 O O . ARG A 1 78 ? 8.255 -0.925 -24.442 1.00 50.97 78 ARG A O 1
ATOM 629 N N . ASP A 1 79 ? 9.861 -1.998 -23.283 1.00 47.59 79 ASP A N 1
ATOM 630 C CA . ASP A 1 79 ? 10.947 -1.031 -23.529 1.00 47.59 79 ASP A CA 1
ATOM 631 C C . ASP A 1 79 ? 11.727 -1.348 -24.833 1.00 47.59 79 ASP A C 1
ATOM 633 O O . ASP A 1 79 ? 12.636 -0.612 -25.194 1.00 47.59 79 ASP A O 1
ATOM 637 N N . ASP A 1 80 ? 11.361 -2.422 -25.553 1.00 43.97 80 ASP A N 1
ATOM 638 C CA . ASP A 1 80 ? 12.032 -2.917 -26.775 1.00 43.97 80 ASP A CA 1
ATOM 639 C C . ASP A 1 80 ? 11.182 -2.747 -28.058 1.00 43.97 80 ASP A C 1
ATOM 641 O O . ASP A 1 80 ? 11.274 -3.557 -28.976 1.00 43.97 80 ASP A O 1
ATOM 645 N N . ASN A 1 81 ? 10.299 -1.740 -28.134 1.00 41.53 81 ASN A N 1
ATOM 646 C CA . ASN A 1 81 ? 9.544 -1.453 -29.366 1.00 41.53 81 ASN A CA 1
ATOM 647 C C . ASN A 1 81 ? 9.341 0.043 -29.616 1.00 41.53 81 ASN A C 1
ATOM 649 O O . ASN A 1 81 ? 8.825 0.723 -28.699 1.00 41.53 81 ASN A O 1
#